Protein AF-A0A3D3UGU7-F1 (afdb_monomer_lite)

Structure (mmCIF, N/CA/C/O backbone):
data_AF-A0A3D3UGU7-F1
#
_entry.id   AF-A0A3D3UGU7-F1
#
loop_
_atom_site.group_PDB
_atom_site.id
_atom_site.type_symbol
_atom_site.label_atom_id
_atom_site.label_alt_id
_atom_site.label_comp_id
_atom_site.label_asym_id
_atom_site.label_entity_id
_atom_site.label_seq_id
_atom_site.pdbx_PDB_ins_code
_atom_site.Cartn_x
_atom_site.Cartn_y
_atom_site.Cartn_z
_atom_site.occupancy
_atom_site.B_iso_or_equiv
_atom_site.auth_seq_id
_atom_site.auth_comp_id
_atom_site.auth_asym_id
_atom_site.auth_atom_id
_atom_site.pdbx_PDB_model_num
ATOM 1 N N . LYS A 1 1 ? 3.597 -25.501 -16.888 1.00 44.06 1 LYS A N 1
ATOM 2 C CA . LYS A 1 1 ? 3.980 -24.680 -18.065 1.00 44.06 1 LYS A CA 1
ATOM 3 C C . LYS A 1 1 ? 5.460 -24.344 -17.901 1.00 44.06 1 LYS A C 1
ATOM 5 O O . LYS A 1 1 ? 5.785 -23.552 -17.031 1.00 44.06 1 LYS A O 1
ATOM 10 N N . VAL A 1 2 ? 6.349 -25.062 -18.591 1.00 44.09 2 VAL A N 1
ATOM 11 C CA . VAL A 1 2 ? 7.808 -24.919 -18.427 1.00 44.09 2 VAL A CA 1
ATOM 12 C C . VAL A 1 2 ? 8.230 -23.565 -19.001 1.00 44.09 2 VAL A C 1
ATOM 14 O O . VAL A 1 2 ? 7.957 -23.290 -20.169 1.00 44.09 2 VAL A O 1
ATOM 17 N N . LEU A 1 3 ? 8.835 -22.706 -18.180 1.00 50.53 3 LEU A N 1
ATOM 18 C CA . LEU A 1 3 ? 9.423 -21.445 -18.630 1.00 50.53 3 LEU A CA 1
ATOM 19 C C . LEU A 1 3 ? 10.680 -21.780 -19.439 1.00 50.53 3 LEU A C 1
ATOM 21 O O . LEU A 1 3 ? 11.649 -22.306 -18.898 1.00 50.53 3 LEU A O 1
ATOM 25 N N . ARG A 1 4 ? 10.635 -21.536 -20.750 1.00 57.84 4 ARG A N 1
ATOM 26 C CA . ARG A 1 4 ? 11.793 -21.704 -21.632 1.00 57.84 4 ARG A CA 1
ATOM 27 C C . ARG A 1 4 ? 12.777 -20.562 -21.330 1.00 57.84 4 ARG A C 1
ATOM 29 O O . ARG A 1 4 ? 12.325 -19.414 -21.300 1.00 57.84 4 ARG A O 1
ATOM 36 N N . PRO A 1 5 ? 14.070 -20.832 -21.074 1.00 62.38 5 PRO A N 1
ATOM 37 C CA . PRO A 1 5 ? 15.034 -19.760 -20.883 1.00 62.38 5 PRO A CA 1
ATOM 38 C C . PRO A 1 5 ? 15.144 -18.933 -22.174 1.00 62.38 5 PRO A C 1
ATOM 40 O O . PRO A 1 5 ? 14.999 -19.497 -23.264 1.00 62.38 5 PRO A O 1
ATOM 43 N N . PRO A 1 6 ? 15.350 -17.610 -22.065 1.00 64.69 6 PRO A N 1
ATOM 44 C CA . PRO A 1 6 ? 15.576 -16.765 -23.228 1.00 64.69 6 PRO A CA 1
ATOM 45 C C . PRO A 1 6 ? 16.814 -17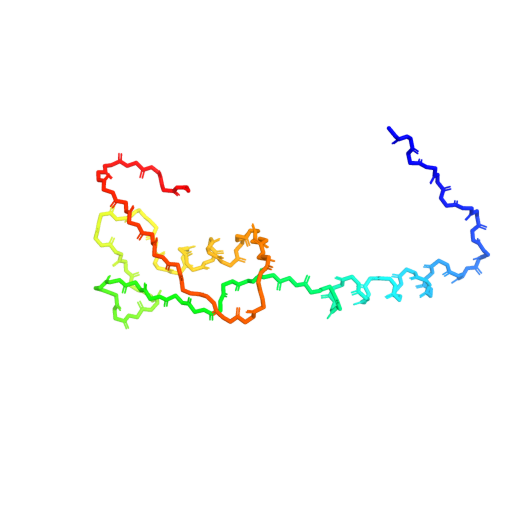.243 -23.994 1.00 64.69 6 PRO A C 1
ATOM 47 O O . PRO A 1 6 ? 17.764 -17.759 -23.401 1.00 64.69 6 PRO A O 1
ATOM 50 N N . GLU A 1 7 ? 16.786 -17.086 -25.315 1.00 76.25 7 GLU A N 1
ATOM 51 C CA . GLU A 1 7 ? 17.923 -17.407 -26.178 1.00 76.25 7 GLU A CA 1
ATOM 52 C C . GLU A 1 7 ? 19.164 -16.591 -25.764 1.00 76.25 7 GLU A C 1
ATOM 54 O O . GLU A 1 7 ? 19.016 -15.467 -25.267 1.00 76.25 7 GLU A O 1
ATOM 59 N N . PRO A 1 8 ? 20.389 -17.135 -25.923 1.00 77.06 8 PRO A N 1
ATOM 60 C CA . PRO A 1 8 ? 21.609 -16.435 -25.538 1.00 77.06 8 PRO A CA 1
ATOM 61 C C . PRO A 1 8 ? 21.711 -15.093 -26.267 1.00 77.06 8 PRO A C 1
ATOM 63 O O . PRO A 1 8 ? 21.821 -15.041 -27.489 1.00 77.06 8 PRO A O 1
ATOM 66 N N . LEU A 1 9 ? 21.666 -14.002 -25.504 1.00 78.19 9 LEU A N 1
ATOM 67 C CA . LEU A 1 9 ? 21.833 -12.653 -26.033 1.00 78.19 9 LEU A CA 1
ATOM 68 C C . LEU A 1 9 ? 23.302 -12.402 -26.380 1.00 78.19 9 LEU A C 1
ATOM 70 O O . LEU A 1 9 ? 24.205 -12.890 -25.693 1.00 78.19 9 LEU A O 1
ATOM 74 N N . GLU A 1 10 ? 23.546 -11.568 -27.391 1.00 84.00 10 GLU A N 1
ATOM 75 C CA . GLU A 1 10 ? 24.892 -11.070 -27.660 1.00 84.00 10 GLU A CA 1
ATOM 76 C C . GLU A 1 10 ? 25.480 -10.364 -26.431 1.00 84.00 10 GLU A C 1
ATOM 78 O O . GLU A 1 10 ? 24.787 -9.708 -25.638 1.00 84.00 10 GLU A O 1
ATOM 83 N N . ARG A 1 11 ? 26.799 -10.490 -26.265 1.00 78.69 11 ARG A N 1
ATOM 84 C CA . ARG A 1 11 ? 27.518 -9.889 -25.142 1.00 78.69 11 ARG A CA 1
ATOM 85 C C . ARG A 1 11 ? 27.275 -8.375 -25.126 1.00 78.69 11 ARG A C 1
ATOM 87 O O . ARG A 1 11 ? 27.616 -7.678 -26.070 1.00 78.69 11 ARG A O 1
ATOM 94 N N . GLY A 1 12 ? 26.696 -7.870 -24.036 1.00 81.12 12 GLY A N 1
ATOM 95 C CA . GLY A 1 12 ? 26.358 -6.450 -23.859 1.00 81.12 12 GLY A CA 1
ATOM 96 C C . GLY A 1 12 ? 24.875 -6.111 -24.054 1.00 81.12 12 GLY A C 1
ATOM 97 O O . GLY A 1 12 ? 24.394 -5.169 -23.425 1.00 81.12 12 GLY A O 1
ATOM 98 N N . PHE A 1 13 ? 24.104 -6.916 -24.797 1.00 84.06 13 PHE A N 1
ATOM 99 C CA . PHE A 1 13 ? 22.664 -6.675 -24.992 1.00 84.06 13 PHE A CA 1
ATOM 100 C C . PHE A 1 13 ? 21.845 -6.890 -23.715 1.00 84.06 13 PHE A C 1
ATOM 102 O O . PHE A 1 13 ? 20.827 -6.226 -23.514 1.00 84.06 13 PHE A O 1
ATOM 109 N N . GLY A 1 14 ? 22.312 -7.760 -22.813 1.00 86.12 14 GLY A N 1
ATOM 110 C CA . GLY A 1 14 ? 21.650 -8.021 -21.533 1.00 86.12 14 GLY A CA 1
ATOM 111 C C . GLY A 1 14 ? 21.488 -6.771 -20.658 1.00 86.12 14 GLY A C 1
ATOM 112 O O . GLY A 1 14 ? 20.444 -6.604 -20.033 1.00 86.12 14 GLY A O 1
ATOM 113 N N . LEU A 1 15 ? 22.466 -5.854 -20.659 1.00 89.00 15 LEU A N 1
ATOM 114 C CA . LEU A 1 15 ? 22.378 -4.606 -19.891 1.00 89.00 15 LEU A CA 1
ATOM 115 C C . LEU A 1 15 ? 21.337 -3.654 -20.490 1.00 89.00 15 LEU A C 1
ATOM 117 O O . LEU A 1 15 ? 20.484 -3.130 -19.774 1.00 89.00 15 LEU A O 1
ATOM 121 N N . THR A 1 16 ? 21.385 -3.456 -21.806 1.00 89.62 16 THR A N 1
ATOM 122 C CA . THR A 1 16 ? 20.483 -2.549 -22.526 1.00 89.62 16 THR A CA 1
ATOM 123 C C . THR A 1 16 ? 19.032 -3.015 -22.436 1.00 89.62 16 THR A C 1
ATOM 125 O O . THR A 1 16 ? 18.147 -2.231 -22.075 1.00 89.62 16 THR A O 1
ATOM 128 N N . LEU A 1 17 ? 18.783 -4.301 -22.702 1.00 88.88 17 LEU A N 1
ATOM 129 C CA . LEU A 1 17 ? 17.448 -4.892 -22.611 1.00 88.88 17 LEU A CA 1
ATOM 130 C C . LEU A 1 17 ? 16.974 -4.961 -21.160 1.00 88.88 17 LEU A C 1
ATOM 132 O O . LEU A 1 17 ? 15.850 -4.557 -20.870 1.00 88.88 17 LEU A O 1
ATOM 136 N N . GLY A 1 18 ? 17.833 -5.394 -20.235 1.00 89.81 18 GLY A N 1
ATOM 137 C CA . GLY A 1 18 ? 17.495 -5.503 -18.818 1.00 89.81 18 GLY A CA 1
ATOM 138 C C . GLY A 1 18 ? 17.114 -4.158 -18.201 1.00 89.81 18 GLY A C 1
ATOM 139 O O . GLY A 1 18 ? 16.080 -4.055 -17.541 1.00 89.81 18 GLY A O 1
ATOM 140 N N . ASN A 1 19 ? 17.889 -3.101 -18.465 1.00 91.50 19 ASN A N 1
ATOM 141 C CA . ASN A 1 19 ? 17.567 -1.764 -17.967 1.00 91.50 19 ASN A CA 1
ATOM 142 C C . ASN A 1 19 ? 16.270 -1.220 -18.583 1.00 91.50 19 ASN A C 1
ATOM 144 O O . ASN A 1 19 ? 15.444 -0.636 -17.880 1.00 91.50 19 ASN A O 1
ATOM 148 N N . SER A 1 20 ? 16.059 -1.446 -19.882 1.00 91.12 20 SER A N 1
ATOM 149 C CA . SER A 1 20 ? 14.831 -1.023 -20.562 1.00 91.12 20 SER A CA 1
ATOM 150 C C . SER A 1 20 ? 13.600 -1.731 -19.987 1.00 91.12 20 SER A C 1
ATOM 152 O O . SER A 1 20 ? 12.640 -1.065 -19.604 1.00 91.12 20 SER A O 1
ATOM 154 N N . LEU A 1 21 ? 13.655 -3.056 -19.824 1.00 92.19 21 LEU A N 1
ATOM 155 C CA . LEU A 1 21 ? 12.573 -3.845 -19.231 1.00 92.19 21 LEU A CA 1
ATOM 156 C C . LEU A 1 21 ? 12.308 -3.447 -17.777 1.00 92.19 21 LEU A C 1
ATOM 158 O O . LEU A 1 21 ? 11.155 -3.240 -17.408 1.00 92.19 21 LEU A O 1
ATOM 162 N N . ARG A 1 22 ? 13.355 -3.257 -16.963 1.00 91.69 22 ARG A N 1
ATOM 163 C CA . ARG A 1 22 ? 13.217 -2.788 -15.574 1.00 91.69 22 ARG A CA 1
ATOM 164 C C . ARG A 1 22 ? 12.466 -1.458 -15.501 1.00 91.69 22 ARG A C 1
ATOM 166 O O . ARG A 1 22 ? 11.585 -1.306 -14.661 1.00 91.69 22 ARG A O 1
ATOM 173 N N . ARG A 1 23 ? 12.801 -0.500 -16.371 1.00 92.88 23 ARG A N 1
ATOM 174 C CA . ARG A 1 23 ? 12.138 0.814 -16.407 1.00 92.88 23 ARG A CA 1
ATOM 175 C C . ARG A 1 23 ? 10.665 0.701 -16.783 1.00 92.88 23 ARG A C 1
ATOM 177 O O . ARG A 1 23 ? 9.832 1.308 -16.118 1.00 92.8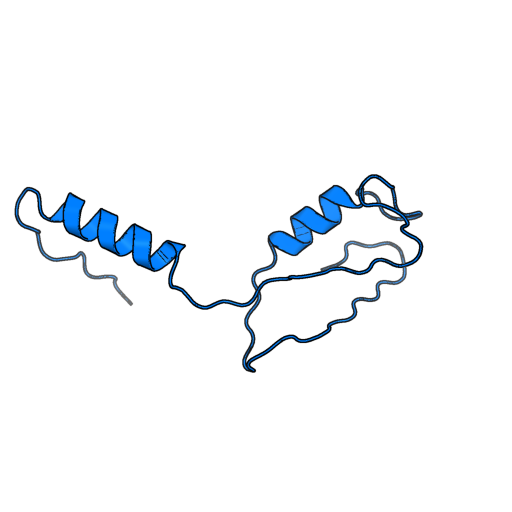8 23 ARG A O 1
ATOM 184 N N . VAL A 1 24 ? 10.352 -0.089 -17.808 1.00 92.06 24 VAL A N 1
ATOM 185 C CA . VAL A 1 24 ? 8.968 -0.297 -18.260 1.00 92.06 24 VAL A CA 1
ATOM 186 C C . VAL A 1 24 ? 8.137 -0.964 -17.164 1.00 92.06 24 VAL A C 1
ATOM 188 O O . VAL A 1 24 ? 7.048 -0.489 -16.851 1.00 92.06 24 VAL A O 1
ATOM 191 N N . LEU A 1 25 ? 8.672 -2.011 -16.528 1.00 89.56 25 LEU A N 1
ATOM 192 C CA . LEU A 1 25 ? 7.974 -2.733 -15.463 1.00 89.56 25 LEU A CA 1
ATOM 193 C C . LEU A 1 25 ? 7.716 -1.861 -14.228 1.00 89.56 25 LEU A C 1
ATOM 195 O O . LEU A 1 25 ? 6.654 -1.968 -13.629 1.00 89.56 25 LEU A O 1
ATOM 199 N N . LEU A 1 26 ? 8.654 -0.988 -13.852 1.00 90.00 26 LEU A N 1
ATOM 200 C CA . LEU A 1 26 ? 8.500 -0.138 -12.667 1.00 90.00 26 LEU A CA 1
ATOM 201 C C . LEU A 1 26 ? 7.619 1.096 -12.897 1.00 90.00 26 LEU A C 1
ATOM 203 O O . LEU A 1 26 ? 7.039 1.596 -11.940 1.00 90.00 26 LEU A O 1
ATOM 207 N N . SER A 1 27 ? 7.555 1.622 -14.124 1.00 90.06 27 SER A N 1
ATOM 208 C CA . SER A 1 27 ? 6.960 2.944 -14.377 1.00 90.06 27 SER A CA 1
ATOM 209 C C . SER A 1 27 ? 5.712 2.933 -15.253 1.00 90.06 27 SER A C 1
ATOM 211 O O . SER A 1 27 ? 4.988 3.926 -15.254 1.00 90.0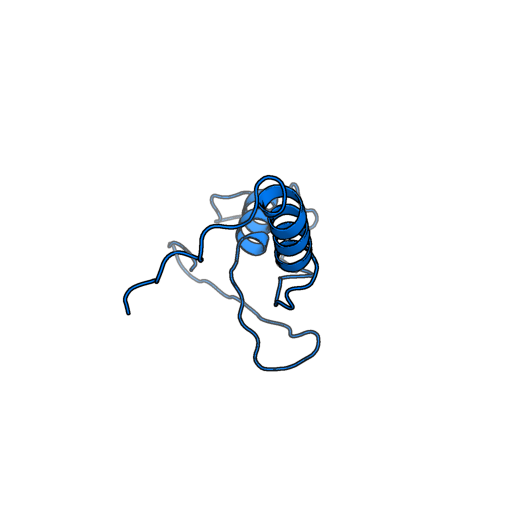6 27 SER A O 1
ATOM 213 N N . SER A 1 28 ? 5.486 1.892 -16.054 1.00 84.69 28 SER A N 1
ATOM 214 C CA . SER A 1 28 ? 4.461 1.916 -17.110 1.00 84.69 28 SER A CA 1
ATOM 215 C C . SER A 1 28 ? 3.386 0.848 -16.944 1.00 84.69 28 SER A C 1
ATOM 217 O O . SER A 1 28 ? 2.451 0.800 -17.741 1.00 84.69 28 SER A O 1
ATOM 219 N N . LEU A 1 29 ? 3.492 -0.001 -15.919 1.00 84.50 29 LEU A N 1
ATOM 220 C CA . LEU A 1 29 ? 2.422 -0.926 -15.575 1.00 84.50 29 LEU A CA 1
ATOM 221 C C . LEU A 1 29 ? 1.280 -0.161 -14.910 1.00 84.50 29 LEU A C 1
ATOM 223 O O . LEU A 1 29 ? 1.435 0.420 -13.838 1.00 84.50 29 LEU A O 1
ATOM 227 N N . GLN A 1 30 ? 0.123 -0.178 -15.564 1.00 85.69 30 GLN A N 1
ATOM 228 C CA . GLN A 1 30 ? -1.114 0.314 -14.978 1.00 85.69 30 GLN A CA 1
ATOM 229 C C . GLN A 1 30 ? -1.531 -0.607 -13.828 1.00 85.69 30 GLN A C 1
ATOM 231 O O . GLN A 1 30 ? -1.503 -1.833 -13.952 1.00 85.69 30 GLN A O 1
ATOM 236 N N . GLY A 1 31 ? -1.935 -0.007 -12.715 1.00 87.38 31 GLY A N 1
ATOM 237 C CA . GLY A 1 31 ? -2.381 -0.715 -11.524 1.00 87.38 31 GLY A CA 1
ATOM 238 C C . GLY A 1 31 ? -3.401 0.106 -10.748 1.00 87.38 31 GLY A C 1
ATOM 239 O O . GLY A 1 31 ? -3.654 1.269 -11.065 1.00 87.38 31 GLY A O 1
ATOM 240 N N . ALA A 1 32 ? -3.987 -0.513 -9.730 1.00 91.00 32 ALA A N 1
ATOM 241 C CA . ALA A 1 32 ? -4.821 0.167 -8.752 1.00 91.00 32 ALA A CA 1
ATOM 242 C C . ALA A 1 32 ? -4.048 0.273 -7.434 1.00 91.00 32 ALA A C 1
ATOM 244 O O . ALA A 1 32 ? -3.375 -0.673 -7.030 1.00 91.00 32 ALA A O 1
ATOM 245 N N . ALA A 1 33 ? -4.152 1.418 -6.770 1.00 91.75 33 ALA A N 1
ATOM 246 C CA . ALA A 1 33 ? -3.541 1.663 -5.472 1.00 91.75 33 ALA A CA 1
ATOM 247 C C . ALA A 1 33 ? -4.457 2.556 -4.632 1.00 91.75 33 ALA A C 1
ATOM 249 O O . ALA A 1 33 ? -5.267 3.315 -5.171 1.00 91.75 33 ALA A O 1
ATOM 250 N N . VAL A 1 34 ? -4.316 2.474 -3.311 1.00 93.19 34 VAL A N 1
ATOM 251 C CA . VAL A 1 34 ? -5.020 3.358 -2.379 1.00 93.19 34 VAL A CA 1
ATOM 252 C C . VAL A 1 34 ? -4.419 4.761 -2.475 1.00 93.19 34 VAL A C 1
ATOM 254 O O . VAL A 1 34 ? -3.230 4.949 -2.229 1.00 93.19 34 VAL A O 1
ATOM 257 N N . THR A 1 35 ? -5.234 5.753 -2.839 1.00 92.62 35 THR A N 1
ATOM 258 C CA . THR A 1 35 ? -4.785 7.149 -3.004 1.00 92.62 35 THR A CA 1
ATOM 259 C C . THR A 1 35 ? -5.079 8.030 -1.795 1.00 92.62 35 THR A C 1
ATOM 261 O O . THR A 1 35 ? -4.388 9.019 -1.576 1.00 92.62 35 THR A O 1
ATOM 264 N N . ALA A 1 36 ? -6.122 7.705 -1.032 1.00 91.12 36 ALA A N 1
ATOM 265 C CA . ALA A 1 36 ? -6.541 8.443 0.151 1.00 91.12 36 ALA A CA 1
ATOM 266 C C . ALA A 1 36 ? -7.252 7.498 1.122 1.00 91.12 36 ALA A C 1
ATOM 268 O O . ALA A 1 36 ? -7.925 6.558 0.697 1.00 91.12 36 ALA A O 1
ATOM 269 N N . VAL A 1 37 ? -7.113 7.776 2.415 1.00 91.62 37 VAL A N 1
ATOM 270 C CA . VAL A 1 37 ? -7.739 7.022 3.503 1.00 91.62 37 VAL A CA 1
ATOM 271 C C . VAL A 1 37 ? -8.372 8.029 4.451 1.00 91.62 37 VAL A C 1
ATOM 273 O O . VAL A 1 37 ? -7.782 9.068 4.736 1.00 91.62 37 VAL A O 1
ATOM 276 N N . GLN A 1 38 ? -9.575 7.723 4.922 1.00 90.25 38 GLN A N 1
ATOM 277 C CA . GLN A 1 38 ? -10.246 8.464 5.981 1.00 90.25 38 GLN A CA 1
ATOM 278 C C . GLN A 1 38 ? -10.540 7.481 7.111 1.00 90.25 38 GLN A C 1
ATOM 280 O O . GLN A 1 38 ? -11.181 6.458 6.876 1.00 90.25 38 GLN A O 1
ATOM 285 N N . ILE A 1 39 ? -10.052 7.787 8.311 1.00 89.44 39 ILE A N 1
ATOM 286 C CA . ILE A 1 39 ? -10.263 6.984 9.518 1.00 89.44 39 ILE A CA 1
ATOM 287 C C . ILE A 1 39 ? -11.130 7.814 10.461 1.00 89.44 39 ILE A C 1
ATOM 289 O O . ILE A 1 39 ? -10.883 9.006 10.645 1.00 89.44 39 ILE A O 1
ATOM 293 N N . ASN A 1 40 ? -12.171 7.201 11.016 1.00 87.50 40 ASN A N 1
ATOM 294 C CA . ASN A 1 40 ? -13.060 7.884 11.949 1.00 87.50 40 ASN A CA 1
ATOM 295 C C . ASN A 1 40 ? -12.323 8.183 13.259 1.00 87.50 40 ASN A C 1
ATOM 297 O O . ASN A 1 40 ? -11.487 7.395 13.692 1.00 87.50 40 ASN A O 1
ATOM 301 N N . ASP A 1 41 ? -12.635 9.331 13.862 1.00 84.31 41 ASP A N 1
ATOM 302 C CA . ASP A 1 41 ? -12.088 9.782 15.150 1.00 84.31 41 ASP A CA 1
ATOM 303 C C . ASP A 1 41 ? -10.556 9.963 15.198 1.00 84.31 41 ASP A C 1
ATOM 305 O O . ASP A 1 41 ? -9.968 10.104 16.268 1.00 84.31 41 ASP A O 1
ATOM 309 N N . VAL A 1 42 ? -9.904 10.042 14.032 1.00 85.56 42 VAL A N 1
ATOM 310 C CA . VAL A 1 42 ? -8.470 10.323 13.890 1.00 85.56 42 VAL A CA 1
ATOM 311 C C . VAL A 1 42 ? -8.268 11.732 13.340 1.00 85.56 42 VAL A C 1
ATOM 313 O O . VAL A 1 42 ? -8.652 12.037 12.212 1.00 85.56 42 VAL A O 1
ATOM 316 N N . LEU A 1 43 ? -7.634 12.596 14.137 1.00 82.06 43 LEU A N 1
ATOM 317 C CA . LEU A 1 43 ? -7.317 13.978 13.753 1.00 82.06 43 LEU A CA 1
ATOM 318 C C . LEU A 1 43 ? -6.038 14.087 12.913 1.00 82.06 43 LEU A C 1
ATOM 320 O O . LEU A 1 43 ? -5.952 14.955 12.048 1.00 82.06 43 LEU A O 1
ATOM 324 N N . HIS A 1 44 ? -5.043 13.239 13.185 1.00 85.12 44 HIS A N 1
ATOM 325 C CA . HIS A 1 44 ? -3.739 13.263 12.520 1.00 85.12 44 HIS A CA 1
ATOM 326 C C . HIS A 1 44 ? -3.093 11.872 12.461 1.00 85.12 44 HIS A C 1
ATOM 328 O O . HIS A 1 44 ? -3.357 11.001 13.294 1.00 85.12 44 HIS A O 1
ATOM 334 N N . GLU A 1 45 ? -2.176 11.689 11.515 1.00 76.31 45 GLU A N 1
ATOM 335 C CA . GLU A 1 45 ? -1.525 10.417 11.169 1.00 76.31 45 GLU A CA 1
ATOM 336 C C . GLU A 1 45 ? -0.601 9.830 12.253 1.00 76.31 45 GLU A C 1
ATOM 338 O O . GLU A 1 45 ? -0.242 8.654 12.199 1.00 76.31 45 GLU A O 1
ATOM 343 N N . PHE A 1 46 ? -0.234 10.640 13.245 1.00 83.69 46 PHE A N 1
ATOM 344 C CA . PHE A 1 46 ? 0.612 10.241 14.378 1.00 83.69 46 PHE A CA 1
ATOM 345 C C . PHE A 1 46 ? -0.182 9.850 15.632 1.00 83.69 46 PHE A C 1
ATOM 347 O O . PHE A 1 46 ? 0.385 9.770 16.718 1.00 83.69 46 PHE A O 1
ATOM 354 N N . SER A 1 47 ? -1.504 9.712 15.520 1.00 87.44 47 SER A N 1
ATOM 355 C CA . SER A 1 47 ? -2.347 9.298 16.646 1.00 87.44 47 SER A CA 1
ATOM 356 C C . SER A 1 47 ? -2.508 7.780 16.687 1.00 87.44 47 SER A C 1
ATOM 358 O O . SER A 1 47 ? -2.313 7.087 15.687 1.00 87.44 47 SER A O 1
ATOM 360 N N . SER A 1 48 ? -2.879 7.277 17.859 1.00 86.69 48 SER A N 1
ATOM 361 C CA . SER A 1 48 ? -3.322 5.903 18.056 1.00 86.69 48 SER A CA 1
ATOM 362 C C . SER A 1 48 ? -4.849 5.833 18.028 1.00 86.69 48 SER A C 1
ATOM 364 O O . SER A 1 48 ? -5.541 6.787 18.395 1.00 86.69 48 SER A O 1
ATOM 366 N N . VAL A 1 49 ? -5.388 4.695 17.585 1.00 85.38 49 VAL A N 1
ATOM 367 C CA . VAL A 1 49 ? -6.835 4.442 17.560 1.00 85.38 49 VAL A CA 1
ATOM 368 C C . VAL A 1 49 ? -7.208 3.593 18.770 1.00 85.38 49 VAL A C 1
ATOM 370 O O . VAL A 1 49 ? -6.618 2.542 19.015 1.00 85.38 49 VAL A O 1
ATOM 373 N N . ALA A 1 50 ? -8.206 4.032 19.539 1.00 83.75 50 ALA A N 1
ATOM 374 C CA . ALA A 1 50 ? -8.672 3.283 20.700 1.00 83.75 50 ALA A CA 1
ATOM 375 C C . ALA A 1 50 ? -9.185 1.891 20.284 1.00 83.75 50 ALA A C 1
ATOM 377 O O . ALA A 1 50 ? -10.072 1.773 19.443 1.00 83.75 50 ALA A O 1
ATOM 378 N N . GLY A 1 51 ? -8.634 0.838 20.892 1.00 84.00 51 GLY A N 1
ATOM 379 C CA . GLY A 1 51 ? -9.006 -0.550 20.593 1.00 84.00 51 GLY A CA 1
ATOM 380 C C . GLY A 1 51 ? -8.236 -1.193 19.436 1.00 84.00 51 GLY A C 1
ATOM 381 O O . GLY A 1 51 ? -8.471 -2.364 19.150 1.00 84.00 51 GLY A O 1
ATOM 382 N N . VAL A 1 52 ? -7.294 -0.476 18.814 1.00 87.00 52 VAL A N 1
ATOM 383 C CA . VAL A 1 52 ? -6.388 -1.014 17.789 1.00 87.00 52 VAL A CA 1
ATOM 384 C C . VAL A 1 52 ? -4.978 -1.112 18.364 1.00 87.00 52 VAL A C 1
ATOM 386 O O . VAL A 1 52 ? -4.550 -0.257 19.138 1.00 87.00 52 VAL A O 1
ATOM 389 N N . ARG A 1 53 ? -4.263 -2.191 18.031 1.00 87.56 53 ARG A N 1
ATOM 390 C CA . ARG A 1 53 ? -2.899 -2.423 18.527 1.00 87.56 53 ARG A CA 1
ATOM 391 C C . ARG A 1 53 ? -1.855 -1.584 17.785 1.00 87.56 53 ARG A C 1
ATOM 393 O O . ARG A 1 53 ? -0.845 -1.226 18.377 1.00 87.56 53 ARG A O 1
ATOM 400 N N . GLU A 1 54 ? -2.083 -1.335 16.502 1.00 87.25 54 GLU A N 1
ATOM 401 C CA . GLU A 1 54 ? -1.215 -0.556 15.618 1.00 87.25 54 GLU A CA 1
ATOM 402 C C . GLU A 1 54 ? -1.527 0.947 15.643 1.00 87.25 54 GLU A C 1
ATOM 404 O O . GLU A 1 54 ? -2.680 1.357 15.809 1.00 87.25 54 GLU A O 1
ATOM 409 N N . ASP A 1 55 ? -0.500 1.765 15.404 1.00 90.12 55 ASP A N 1
ATOM 410 C CA . ASP A 1 55 ? -0.656 3.205 15.202 1.00 90.12 55 ASP A CA 1
ATOM 411 C C . ASP A 1 55 ? -1.207 3.511 13.800 1.00 90.12 55 ASP A C 1
ATOM 413 O O . ASP A 1 55 ? -1.087 2.717 12.860 1.00 90.12 55 ASP A O 1
ATOM 417 N N . VAL A 1 56 ? -1.766 4.711 13.605 1.00 91.12 56 VAL A N 1
ATOM 418 C CA . VAL A 1 56 ? -2.326 5.116 12.300 1.00 91.12 56 VAL A CA 1
ATOM 419 C C . VAL A 1 56 ? -1.288 5.037 11.174 1.00 91.12 56 VAL A C 1
ATOM 421 O O . VAL A 1 56 ? -1.625 4.671 10.047 1.00 91.12 56 VAL A O 1
ATOM 424 N N . THR A 1 57 ? -0.019 5.329 11.461 1.00 91.44 57 THR A N 1
ATOM 425 C CA . THR A 1 57 ? 1.064 5.229 10.470 1.00 91.44 57 THR A CA 1
ATOM 426 C C . THR A 1 57 ? 1.272 3.791 9.982 1.00 91.44 57 THR A C 1
ATOM 428 O O . THR A 1 57 ? 1.421 3.580 8.774 1.00 91.44 57 THR A O 1
ATO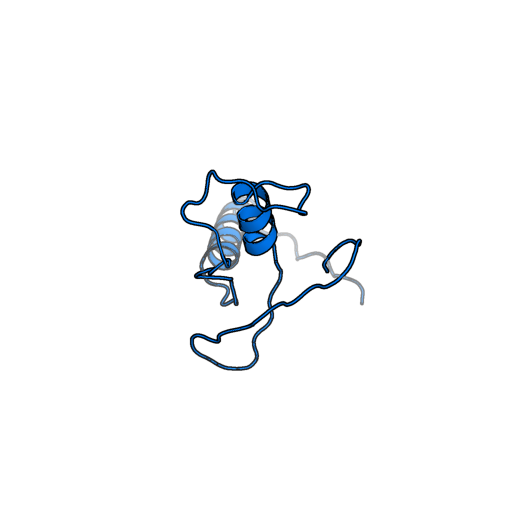M 431 N N . ASP A 1 58 ? 1.220 2.807 10.882 1.00 91.50 58 ASP A N 1
ATOM 432 C CA . ASP A 1 58 ? 1.345 1.388 10.531 1.00 91.50 58 ASP A CA 1
ATOM 433 C C . ASP A 1 58 ? 0.154 0.930 9.686 1.00 91.50 58 ASP A C 1
ATOM 435 O O . ASP A 1 58 ? 0.333 0.288 8.649 1.00 91.50 58 ASP A O 1
ATOM 439 N N . ILE A 1 59 ? -1.060 1.359 10.051 1.00 91.19 59 ILE A N 1
ATOM 440 C CA . ILE A 1 59 ? -2.272 1.102 9.262 1.00 91.19 59 ILE A CA 1
ATOM 441 C C . ILE A 1 59 ? -2.112 1.666 7.844 1.00 91.19 59 ILE A C 1
ATOM 443 O O . ILE A 1 59 ? -2.358 0.967 6.861 1.00 91.19 59 ILE A O 1
ATOM 447 N N . VAL A 1 60 ? -1.653 2.913 7.703 1.00 91.69 60 VAL A N 1
ATOM 448 C CA . VAL A 1 60 ? -1.422 3.535 6.387 1.00 91.69 60 VAL A CA 1
ATOM 449 C C . VAL A 1 60 ? -0.365 2.771 5.581 1.00 91.69 60 VAL A C 1
ATOM 451 O O . VAL A 1 60 ? -0.514 2.626 4.364 1.00 91.69 60 VAL A O 1
ATOM 454 N N . LEU A 1 61 ? 0.693 2.269 6.221 1.00 92.25 61 LEU A N 1
ATOM 455 C CA . LEU A 1 61 ? 1.731 1.483 5.552 1.00 92.25 61 LEU A CA 1
ATOM 456 C C . LEU A 1 61 ? 1.201 0.125 5.067 1.00 92.25 61 LEU A C 1
ATOM 458 O O . LEU A 1 61 ? 1.478 -0.279 3.930 1.00 92.25 61 LEU A O 1
ATOM 462 N N . ASN A 1 62 ? 0.380 -0.533 5.882 1.00 92.50 62 ASN A N 1
ATOM 463 C CA . ASN A 1 62 ? -0.303 -1.770 5.515 1.00 92.50 62 ASN A CA 1
ATOM 464 C C . ASN A 1 62 ? -1.256 -1.534 4.333 1.00 92.50 62 ASN A C 1
ATOM 466 O O . ASN A 1 62 ? -1.215 -2.276 3.350 1.00 92.50 62 ASN A O 1
ATOM 470 N N . LEU A 1 63 ? -2.021 -0.435 4.346 1.00 92.31 63 LEU A N 1
ATOM 471 C CA . LEU A 1 63 ? -2.911 -0.063 3.241 1.00 92.31 63 LEU A CA 1
ATOM 472 C C . LEU A 1 63 ? -2.156 0.237 1.935 1.00 92.31 63 LEU A C 1
ATOM 474 O O . LEU A 1 63 ? -2.646 -0.092 0.856 1.00 92.31 63 LEU A O 1
ATOM 478 N N . LYS A 1 64 ? -0.952 0.819 2.002 1.00 91.44 64 LYS A N 1
ATOM 479 C CA . LYS A 1 64 ? -0.094 1.024 0.817 1.00 91.44 64 LYS A CA 1
ATOM 480 C C . LYS A 1 64 ? 0.427 -0.284 0.221 1.00 91.44 64 LYS A C 1
ATOM 482 O O . LYS A 1 64 ? 0.737 -0.319 -0.967 1.00 91.44 64 LYS A O 1
ATOM 487 N N . SER A 1 65 ? 0.530 -1.333 1.031 1.00 91.44 65 SER A N 1
ATOM 488 C CA . SER A 1 65 ? 1.039 -2.645 0.616 1.00 91.44 65 SER A CA 1
ATOM 489 C C . SER A 1 65 ? -0.044 -3.546 0.008 1.00 91.44 65 SER A C 1
ATOM 491 O O . SER A 1 65 ? 0.270 -4.622 -0.503 1.00 91.44 65 SER A O 1
ATOM 493 N N . LEU A 1 66 ? -1.313 -3.120 0.030 1.00 91.50 66 LEU A N 1
ATOM 494 C CA . LEU A 1 66 ? -2.430 -3.867 -0.546 1.00 91.50 66 LEU A CA 1
ATOM 495 C C . LEU A 1 66 ? -2.277 -4.047 -2.062 1.00 91.50 66 LEU A C 1
ATOM 497 O O . LEU A 1 66 ? -2.177 -3.085 -2.825 1.00 91.50 66 LEU A O 1
ATOM 501 N N . ALA A 1 67 ? -2.354 -5.300 -2.512 1.00 91.19 67 ALA A N 1
ATOM 502 C CA . ALA A 1 67 ? -2.412 -5.642 -3.926 1.00 91.19 67 ALA A CA 1
ATOM 503 C C . ALA A 1 67 ? -3.864 -5.578 -4.426 1.00 91.19 67 ALA A C 1
ATOM 505 O O . ALA A 1 67 ? -4.654 -6.496 -4.205 1.00 91.19 67 ALA A O 1
ATOM 506 N N . LEU A 1 68 ? -4.217 -4.492 -5.115 1.00 89.62 68 LEU A N 1
ATOM 507 C CA . LEU A 1 68 ? -5.566 -4.269 -5.634 1.00 89.62 68 LEU A CA 1
ATOM 508 C C . LEU A 1 68 ? -5.646 -4.548 -7.137 1.00 89.62 68 LEU A C 1
ATOM 510 O O . LEU A 1 68 ? -4.783 -4.148 -7.920 1.00 89.62 68 LEU A O 1
ATOM 514 N N . ARG A 1 69 ? -6.744 -5.180 -7.559 1.00 90.19 69 ARG A N 1
ATOM 515 C CA . ARG A 1 69 ? -7.118 -5.315 -8.970 1.00 90.19 69 ARG A CA 1
ATOM 516 C C . ARG A 1 69 ? -8.489 -4.692 -9.180 1.00 90.19 69 ARG A C 1
ATOM 518 O O . ARG A 1 69 ? -9.470 -5.145 -8.602 1.00 90.19 69 ARG A O 1
ATOM 525 N N . MET A 1 70 ? -8.555 -3.673 -10.029 1.00 90.69 70 MET A N 1
ATOM 526 C CA . MET A 1 70 ? -9.795 -2.975 -10.356 1.00 90.69 70 MET A CA 1
ATOM 527 C C . MET A 1 70 ? -10.166 -3.235 -11.818 1.00 90.69 70 MET A C 1
ATOM 529 O O . MET A 1 70 ? -9.307 -3.209 -12.694 1.00 90.69 70 MET A O 1
ATOM 533 N N . HIS A 1 71 ? -11.444 -3.519 -12.073 1.00 89.50 71 HIS A N 1
ATOM 534 C CA . HIS A 1 71 ? -11.977 -3.797 -13.417 1.00 89.50 71 HIS A CA 1
ATOM 535 C C . HIS A 1 71 ? -12.645 -2.582 -14.073 1.00 89.50 71 HIS A C 1
ATOM 537 O O . HIS A 1 71 ? -13.134 -2.673 -15.194 1.00 89.50 71 HIS A O 1
ATOM 543 N N . VAL A 1 72 ? -12.698 -1.462 -13.357 1.00 88.62 72 VAL A N 1
ATOM 544 C CA . VAL A 1 72 ? -13.311 -0.204 -13.785 1.00 88.62 72 VAL A CA 1
ATOM 545 C C . VAL A 1 72 ? -12.271 0.903 -13.735 1.00 88.62 72 VAL A C 1
ATOM 547 O O . VAL A 1 72 ? -11.376 0.872 -12.895 1.00 88.62 72 VAL A O 1
ATOM 550 N N . GLU A 1 73 ? -12.397 1.883 -14.621 1.00 86.31 73 GLU A N 1
ATOM 551 C CA . GLU A 1 73 ? -11.534 3.061 -14.615 1.00 86.31 73 GLU A CA 1
ATOM 552 C C . GLU A 1 73 ? -12.031 4.120 -13.619 1.00 86.31 73 GLU A C 1
ATOM 554 O O . GLU A 1 73 ? -13.224 4.206 -13.306 1.00 86.31 73 GLU A O 1
ATOM 559 N N . GLY A 1 74 ? -11.100 4.946 -13.140 1.00 89.06 74 GLY A N 1
ATOM 560 C CA . GLY A 1 74 ? -11.378 6.077 -12.257 1.00 89.06 74 GLY A CA 1
ATOM 561 C C . GLY A 1 74 ? -11.390 5.749 -10.756 1.00 89.06 74 GLY A C 1
ATOM 562 O O . GLY A 1 74 ? -11.243 4.594 -10.352 1.00 89.06 74 GLY A O 1
ATOM 563 N N . PRO A 1 75 ? -11.535 6.779 -9.903 1.00 91.69 75 PRO A N 1
ATOM 564 C CA . PRO A 1 75 ? -11.499 6.621 -8.454 1.00 91.69 75 PRO A CA 1
ATOM 565 C C . PRO A 1 75 ? -12.746 5.899 -7.930 1.00 91.69 75 PRO A C 1
ATOM 567 O O . PRO A 1 75 ? -13.877 6.189 -8.328 1.00 91.69 75 PRO A O 1
ATOM 570 N N . ARG A 1 76 ? -12.545 4.986 -6.974 1.00 92.06 76 ARG A N 1
ATOM 571 C CA . ARG A 1 76 ? -13.616 4.286 -6.253 1.00 92.06 76 ARG A CA 1
ATOM 572 C C . ARG A 1 76 ? -13.411 4.420 -4.751 1.00 92.06 76 ARG A C 1
ATOM 574 O O . ARG A 1 76 ? -12.285 4.378 -4.269 1.00 92.06 76 ARG A O 1
ATOM 581 N N . LYS A 1 77 ? -14.517 4.587 -4.024 1.00 92.56 77 LYS A N 1
ATOM 582 C CA . LYS A 1 77 ? -14.531 4.567 -2.560 1.00 92.56 77 LYS A CA 1
ATOM 583 C C . LYS A 1 77 ? -14.878 3.162 -2.083 1.00 92.56 77 LYS A C 1
ATOM 585 O O . LYS A 1 77 ? -15.802 2.550 -2.613 1.00 92.56 77 LYS A O 1
ATOM 590 N N . MET A 1 78 ? -14.147 2.692 -1.083 1.00 90.75 78 MET A N 1
ATOM 591 C CA . MET A 1 78 ? -14.407 1.455 -0.354 1.00 90.75 78 MET A CA 1
ATOM 592 C C . MET A 1 78 ? -14.555 1.803 1.126 1.00 90.75 78 MET A C 1
ATOM 594 O O . MET A 1 78 ? -13.913 2.736 1.608 1.00 90.75 78 MET A O 1
ATOM 598 N N . THR A 1 79 ? -15.403 1.063 1.830 1.00 92.69 79 THR A N 1
ATOM 599 C CA . THR A 1 79 ? -15.593 1.196 3.275 1.00 92.69 79 THR A CA 1
ATOM 600 C C . THR A 1 79 ? -15.307 -0.153 3.912 1.00 92.69 79 THR A C 1
ATOM 602 O O . THR A 1 79 ? -15.799 -1.173 3.434 1.00 92.69 79 THR A O 1
ATOM 605 N N . LEU A 1 80 ? -14.495 -0.143 4.965 1.00 90.75 80 LEU A N 1
ATOM 606 C CA . LEU A 1 80 ? -14.176 -1.305 5.781 1.00 90.75 80 LEU A CA 1
ATOM 607 C C . LEU A 1 80 ? -14.723 -1.053 7.186 1.00 90.75 80 LEU A C 1
ATOM 609 O O . LEU A 1 80 ? -14.502 0.017 7.753 1.00 90.75 80 LEU A O 1
ATOM 613 N N . THR A 1 81 ? -15.443 -2.026 7.730 1.00 90.31 81 THR A N 1
ATOM 614 C CA . THR A 1 81 ? -15.974 -1.989 9.094 1.00 90.31 81 THR A CA 1
ATOM 615 C C . THR A 1 81 ? -15.629 -3.310 9.755 1.00 90.31 81 THR A C 1
ATOM 617 O O . THR A 1 81 ? -15.878 -4.367 9.179 1.00 90.31 81 THR A O 1
ATOM 620 N N . ALA A 1 82 ? -15.032 -3.238 10.938 1.00 88.94 82 ALA A N 1
ATOM 621 C CA . ALA A 1 82 ? -14.677 -4.393 11.743 1.00 88.94 82 ALA A CA 1
ATOM 622 C C . ALA A 1 82 ? -15.271 -4.214 13.140 1.00 88.94 82 ALA A C 1
ATOM 624 O O . ALA A 1 82 ? -15.204 -3.124 13.708 1.00 88.94 82 ALA A O 1
ATOM 625 N N . GLU A 1 83 ? -15.859 -5.280 13.674 1.00 87.19 83 GLU A N 1
ATOM 626 C CA . GLU A 1 83 ? -16.485 -5.299 14.993 1.00 87.19 83 GLU A CA 1
ATOM 627 C C . GLU A 1 83 ? -15.974 -6.499 15.792 1.00 87.19 83 GLU A C 1
ATOM 629 O O . GLU A 1 83 ? -15.852 -7.607 15.268 1.00 87.19 83 GLU A O 1
ATOM 634 N N . GLY A 1 84 ? -15.717 -6.280 17.081 1.00 87.62 84 GLY A N 1
ATOM 635 C CA . GLY A 1 84 ? -15.212 -7.307 17.989 1.00 87.62 84 GLY A CA 1
ATOM 636 C C . GLY A 1 84 ? -13.686 -7.493 17.949 1.00 87.62 84 GLY A C 1
ATOM 637 O O . GLY A 1 84 ? -12.991 -6.885 17.136 1.00 87.62 84 GLY A O 1
ATOM 638 N N . PRO A 1 85 ? -13.139 -8.300 18.875 1.00 85.88 85 PRO A N 1
ATOM 639 C CA . PRO A 1 85 ? -11.708 -8.565 18.946 1.00 85.88 85 PRO A CA 1
ATOM 640 C C . PRO A 1 85 ? -11.277 -9.540 17.843 1.00 85.88 85 PRO A C 1
ATOM 642 O O . PRO A 1 85 ? -11.780 -10.661 17.766 1.00 85.88 85 PRO A O 1
ATOM 645 N N . GLY A 1 86 ? -10.311 -9.139 17.020 1.00 89.38 86 GLY A N 1
ATOM 646 C CA . GLY A 1 86 ? -9.763 -9.981 15.960 1.00 89.38 86 GLY A CA 1
ATOM 647 C C . GLY A 1 86 ? -8.825 -9.220 15.030 1.00 89.38 86 GLY A C 1
ATOM 648 O O . GLY A 1 86 ? -8.708 -7.999 15.109 1.00 89.38 86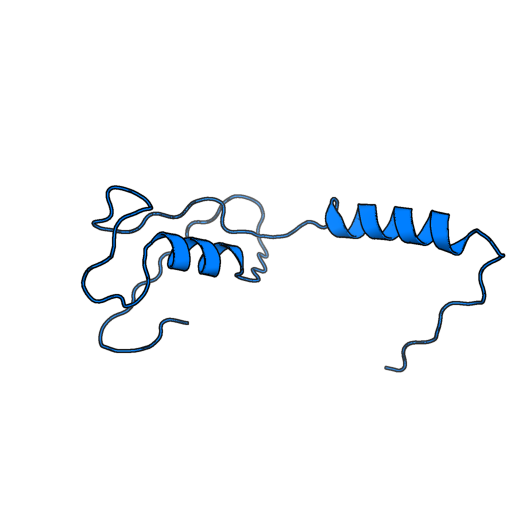 GLY A O 1
ATOM 649 N N . GLU A 1 87 ? -8.144 -9.960 14.160 1.00 88.50 87 GLU A N 1
ATOM 650 C CA . GLU A 1 87 ? -7.361 -9.395 13.061 1.00 88.50 87 GLU A CA 1
ATOM 651 C C . GLU A 1 87 ? -8.297 -9.023 11.902 1.00 88.50 87 GLU A C 1
ATOM 653 O O . GLU A 1 87 ? -9.211 -9.781 11.570 1.00 88.50 87 GLU A O 1
ATOM 658 N N . VAL A 1 88 ? -8.083 -7.852 11.301 1.00 88.75 88 VAL A N 1
ATOM 659 C CA . VAL A 1 88 ? -8.877 -7.364 10.166 1.00 88.75 88 VAL A CA 1
ATOM 660 C C . VAL A 1 88 ? -8.119 -7.653 8.870 1.00 88.75 88 VAL A C 1
ATOM 662 O O . VAL A 1 88 ? -6.996 -7.180 8.705 1.00 88.75 88 VAL A O 1
ATOM 665 N N . THR A 1 89 ? -8.737 -8.404 7.953 1.00 85.31 89 THR A N 1
ATOM 666 C CA . THR A 1 89 ? -8.160 -8.826 6.658 1.00 85.31 89 THR A CA 1
ATOM 667 C C . THR A 1 89 ? -9.080 -8.539 5.489 1.00 85.31 89 THR A C 1
ATOM 669 O O . THR A 1 89 ? -10.296 -8.795 5.649 1.00 85.31 89 THR A O 1
#

pLDDT: mean 85.96, std 9.67, range [44.06, 93.19]

Sequence (89 aa):
KVLRPPEPLERGFGLTLGNSLRRVLLSSLQGAAVTAVQINDVLHEFSSVAGVREDVTDIVLNLKSLALRMHVEGPRKMTLTAEGPGEVT

Foldseek 3Di:
DDDDDDDDDDPPVCVVVVVVVVCCVVPPDDADADPDDDDPPDPDQQAADPPDPDGSVVVVVVRRVDHDDDPDDDDDDDDDDDDDDDDDD

Radius of gyration: 20.7 Å; chains: 1; bounding box: 44×39×48 Å

Secondary structure (DSSP, 8-state):
---PPPP-PPTTHHHHHHHHHHHHHHHS---B-------TT--STTPBPTT-SSBHHHHHHHHHT--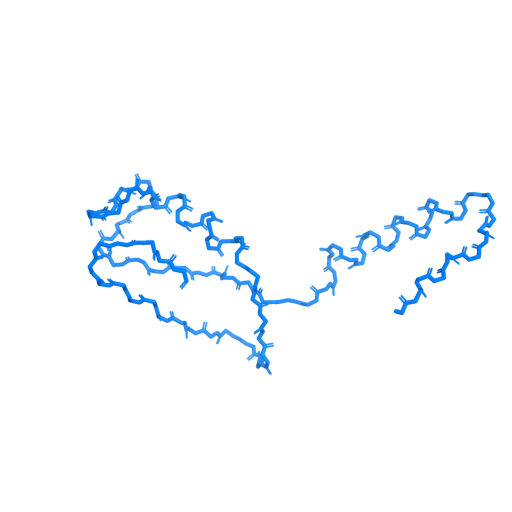B--SS-S---------SSS---